Protein AF-A0A656JYV3-F1 (afdb_monomer)

Structure (mmCIF, N/CA/C/O backbone):
data_AF-A0A656JYV3-F1
#
_entry.id   AF-A0A656JYV3-F1
#
loop_
_atom_site.group_PDB
_atom_site.id
_atom_site.type_symbol
_atom_site.label_atom_id
_atom_site.label_alt_id
_atom_site.label_comp_id
_atom_site.label_asym_id
_atom_site.label_entity_id
_atom_site.label_seq_id
_atom_site.pdbx_PDB_ins_code
_atom_site.Cartn_x
_atom_site.Cartn_y
_atom_site.Cartn_z
_atom_site.occupancy
_atom_site.B_iso_or_equiv
_atom_site.auth_seq_id
_atom_site.auth_comp_id
_atom_site.auth_asym_id
_atom_site.auth_atom_id
_atom_site.pdbx_PDB_model_num
ATOM 1 N N . MET A 1 1 ? 27.147 9.659 -41.548 1.00 62.56 1 MET A N 1
ATOM 2 C CA . MET A 1 1 ? 26.151 8.889 -40.753 1.00 62.56 1 MET A CA 1
ATOM 3 C C . MET A 1 1 ? 26.614 8.493 -39.339 1.00 62.56 1 MET A C 1
ATOM 5 O O . MET A 1 1 ? 25.801 8.558 -38.423 1.00 62.56 1 MET A O 1
ATOM 9 N N . GLN A 1 2 ? 27.879 8.112 -39.105 1.00 73.94 2 GLN A N 1
ATOM 10 C CA . GLN A 1 2 ? 28.334 7.600 -37.793 1.00 73.94 2 GLN A CA 1
ATOM 11 C C . GLN A 1 2 ? 28.394 8.667 -36.671 1.00 73.94 2 GLN A C 1
ATOM 13 O O . GLN A 1 2 ? 27.916 8.425 -35.562 1.00 73.94 2 GLN A O 1
ATOM 18 N N . HIS A 1 3 ? 28.866 9.886 -36.960 1.00 77.50 3 HIS A N 1
ATOM 19 C CA . HIS A 1 3 ? 28.981 10.970 -35.965 1.00 77.50 3 HIS A CA 1
ATOM 20 C C . HIS A 1 3 ? 27.639 11.414 -35.355 1.00 77.50 3 HIS A C 1
ATOM 22 O O . HIS A 1 3 ? 27.562 11.712 -34.163 1.00 77.50 3 HIS A O 1
ATOM 28 N N . ALA A 1 4 ? 26.556 11.405 -36.138 1.00 80.75 4 ALA A N 1
ATOM 29 C CA . ALA A 1 4 ? 25.222 11.753 -35.647 1.00 80.75 4 ALA A CA 1
ATOM 30 C C . ALA A 1 4 ? 24.696 10.728 -34.624 1.00 80.75 4 ALA A C 1
ATOM 32 O O . ALA A 1 4 ? 24.062 11.100 -33.636 1.00 80.75 4 ALA A O 1
ATOM 33 N N . ARG A 1 5 ? 25.005 9.438 -34.821 1.00 79.00 5 ARG A N 1
ATOM 34 C CA . ARG A 1 5 ? 24.645 8.364 -33.879 1.00 79.00 5 ARG A CA 1
ATOM 35 C C . ARG A 1 5 ? 25.406 8.509 -32.561 1.00 79.00 5 ARG A C 1
ATOM 37 O O . ARG A 1 5 ? 24.803 8.399 -31.496 1.00 79.00 5 ARG A O 1
ATOM 44 N N . LEU A 1 6 ? 26.700 8.830 -32.630 1.00 86.25 6 LEU A N 1
ATOM 45 C CA . LEU A 1 6 ? 27.533 9.061 -31.446 1.00 86.25 6 LEU A CA 1
ATOM 46 C C . LEU A 1 6 ? 27.030 10.244 -30.606 1.00 86.25 6 LEU A C 1
ATOM 48 O O . LEU A 1 6 ? 26.908 10.101 -29.391 1.00 86.25 6 LEU A O 1
ATOM 52 N N . ARG A 1 7 ? 26.653 11.363 -31.243 1.00 89.06 7 ARG A N 1
ATOM 53 C CA . ARG A 1 7 ? 26.069 12.535 -30.559 1.00 89.06 7 ARG A CA 1
ATOM 54 C C . ARG A 1 7 ? 24.736 12.222 -29.872 1.00 89.06 7 ARG A C 1
ATOM 56 O O . ARG A 1 7 ? 24.511 12.636 -28.739 1.00 89.06 7 ARG A O 1
ATOM 63 N N . LYS A 1 8 ? 23.853 11.457 -30.523 1.00 89.50 8 LYS A N 1
ATOM 64 C CA . LYS A 1 8 ? 22.589 11.018 -29.903 1.00 89.50 8 LYS A CA 1
ATOM 65 C C . LYS A 1 8 ? 22.840 10.108 -28.697 1.00 89.50 8 LYS A C 1
ATOM 67 O O . LYS A 1 8 ? 22.182 10.268 -27.671 1.00 89.50 8 LYS A O 1
ATOM 72 N N . ARG A 1 9 ? 23.818 9.199 -28.796 1.00 89.94 9 ARG A N 1
ATOM 73 C CA . ARG A 1 9 ? 24.212 8.297 -27.703 1.00 89.94 9 ARG A CA 1
ATOM 74 C C . ARG A 1 9 ? 24.767 9.059 -26.501 1.00 89.94 9 ARG A C 1
ATOM 76 O O . ARG A 1 9 ? 24.351 8.789 -25.378 1.00 89.94 9 ARG A O 1
ATOM 83 N N . SER A 1 10 ? 25.681 10.005 -26.721 1.00 91.31 10 SER A N 1
ATOM 84 C CA . SER A 1 10 ? 26.244 10.808 -25.630 1.00 91.31 10 SER A CA 1
ATOM 85 C C . SER A 1 10 ? 25.173 11.665 -24.959 1.00 91.31 10 SER A C 1
ATOM 87 O O . SER A 1 10 ? 25.074 11.668 -23.737 1.00 91.31 10 SER A O 1
ATOM 89 N N . HIS A 1 11 ? 24.300 12.301 -25.739 1.00 93.38 11 HIS A N 1
ATOM 90 C CA . HIS A 1 11 ? 23.195 13.087 -25.196 1.00 93.38 11 HIS A CA 1
ATOM 91 C C . HIS A 1 11 ? 22.212 12.238 -24.369 1.00 93.38 11 HIS A C 1
ATOM 93 O O . HIS A 1 11 ? 21.805 12.642 -23.280 1.00 93.38 11 HIS A O 1
ATOM 99 N N . ALA A 1 12 ? 21.862 11.035 -24.839 1.00 92.62 12 ALA A N 1
ATOM 100 C CA . ALA A 1 12 ? 21.018 10.110 -24.082 1.00 92.62 12 ALA A CA 1
ATOM 101 C C . ALA A 1 12 ? 21.664 9.710 -22.745 1.00 92.62 12 ALA A C 1
ATOM 103 O O . ALA A 1 12 ? 20.993 9.712 -21.710 1.00 92.62 12 ALA A O 1
ATOM 104 N N . ARG A 1 13 ? 22.975 9.438 -22.757 1.00 93.94 13 ARG A N 1
ATOM 105 C CA . ARG A 1 13 ? 23.747 9.108 -21.554 1.00 93.94 13 ARG A CA 1
ATOM 106 C C . ARG A 1 13 ? 23.760 10.262 -20.549 1.00 93.94 13 ARG A C 1
ATOM 108 O O . ARG A 1 13 ? 23.417 10.046 -19.392 1.00 93.94 13 ARG A O 1
ATOM 115 N N . LEU A 1 14 ? 24.035 11.486 -21.000 1.00 94.81 14 LEU A N 1
ATOM 116 C CA . LEU A 1 14 ? 24.050 12.677 -20.142 1.00 94.81 14 LEU A CA 1
ATOM 117 C C . LEU A 1 14 ? 22.686 12.949 -19.493 1.00 94.81 14 LEU A C 1
ATOM 119 O O . LEU A 1 14 ? 22.611 13.264 -18.306 1.00 94.81 14 LEU A O 1
ATOM 123 N N . ARG A 1 15 ? 21.584 12.780 -20.236 1.00 95.75 15 ARG A N 1
ATOM 124 C CA . ARG A 1 15 ? 20.229 12.934 -19.677 1.00 95.75 15 ARG A CA 1
ATOM 125 C C . ARG A 1 15 ? 19.917 11.878 -18.621 1.00 95.75 15 ARG A C 1
ATOM 127 O O . ARG A 1 15 ? 19.306 12.201 -17.603 1.00 95.75 15 ARG A O 1
ATOM 134 N N . PHE A 1 16 ? 20.327 10.632 -18.856 1.00 95.19 16 PHE A N 1
ATOM 135 C CA . PHE A 1 16 ? 20.160 9.546 -17.893 1.00 95.19 16 PHE A CA 1
ATOM 136 C C . PHE A 1 16 ? 20.964 9.802 -16.614 1.00 95.19 16 PHE A C 1
ATOM 138 O O . PHE A 1 16 ? 20.415 9.718 -15.516 1.00 95.19 16 PHE A O 1
ATOM 145 N N . GLU A 1 17 ? 22.232 10.187 -16.752 1.00 95.88 17 GLU A N 1
ATOM 146 C CA . GLU A 1 17 ? 23.109 10.518 -15.626 1.00 95.88 17 GLU A CA 1
ATOM 147 C C . GLU A 1 17 ? 22.570 11.716 -14.830 1.00 95.88 17 GLU A C 1
ATOM 149 O O . GLU A 1 17 ? 22.446 11.627 -13.609 1.00 95.88 17 GLU A O 1
ATOM 154 N N . SER A 1 18 ? 22.135 12.785 -15.507 1.00 93.62 18 SER A N 1
ATOM 155 C CA . SER A 1 18 ? 21.507 13.956 -14.878 1.00 93.62 18 SER A CA 1
ATOM 156 C C . SER A 1 18 ? 20.233 13.592 -14.104 1.00 93.62 18 SER A C 1
ATOM 158 O O . SER A 1 18 ? 20.072 13.979 -12.942 1.00 93.62 18 SER A O 1
ATOM 160 N N . ARG A 1 19 ? 19.343 12.787 -14.704 1.00 94.12 19 ARG A N 1
ATOM 161 C CA . ARG A 1 19 ? 18.125 12.303 -14.037 1.00 94.12 19 ARG A CA 1
ATOM 162 C C . ARG A 1 19 ? 18.462 11.479 -12.795 1.00 94.12 19 ARG A C 1
ATOM 164 O O . ARG A 1 19 ? 17.851 11.690 -11.750 1.00 94.12 19 ARG A O 1
ATOM 171 N N . ASN A 1 20 ? 19.422 10.565 -12.896 1.00 94.19 20 ASN A N 1
ATOM 172 C CA . ASN A 1 20 ? 19.822 9.717 -11.775 1.00 94.19 20 ASN A CA 1
ATOM 173 C C . ASN A 1 20 ? 20.501 10.514 -10.665 1.00 94.19 20 ASN A C 1
ATOM 175 O O . ASN A 1 20 ? 20.252 10.244 -9.494 1.00 94.19 20 ASN A O 1
ATOM 179 N N . ALA A 1 21 ? 21.320 11.508 -11.010 1.00 93.81 21 ALA A N 1
ATOM 180 C CA . ALA A 1 21 ? 21.929 12.403 -10.036 1.00 93.81 21 ALA A CA 1
ATOM 181 C C . ALA A 1 21 ? 20.855 13.170 -9.252 1.00 93.81 21 ALA A C 1
ATOM 183 O O . ALA A 1 21 ? 20.909 13.206 -8.022 1.00 93.81 21 ALA A O 1
ATOM 184 N N . ARG A 1 22 ? 19.835 13.704 -9.941 1.00 94.88 22 ARG A N 1
ATOM 185 C CA . ARG A 1 22 ? 18.685 14.347 -9.288 1.00 94.88 22 ARG A CA 1
ATOM 186 C C . ARG A 1 22 ? 17.945 13.374 -8.368 1.00 94.88 22 ARG A C 1
ATOM 188 O O . ARG A 1 22 ? 17.747 13.677 -7.196 1.00 94.88 22 ARG A O 1
ATOM 195 N N . LEU A 1 23 ? 17.633 12.177 -8.862 1.00 93.56 23 LEU A N 1
ATOM 196 C CA . LEU A 1 23 ? 16.926 11.155 -8.088 1.00 93.56 23 LEU A CA 1
ATOM 197 C C . LEU A 1 23 ? 17.713 10.701 -6.844 1.00 93.56 23 LEU A C 1
ATOM 199 O O . LEU A 1 23 ? 17.123 10.446 -5.797 1.00 93.56 23 LEU A O 1
ATOM 203 N N . ARG A 1 24 ? 19.046 10.592 -6.932 1.00 94.50 24 ARG A N 1
ATOM 204 C CA . ARG A 1 24 ? 19.902 10.252 -5.782 1.00 94.50 24 ARG A CA 1
ATOM 205 C C . ARG A 1 24 ? 19.899 11.359 -4.731 1.00 94.50 24 ARG A C 1
ATOM 207 O O . ARG A 1 24 ? 19.795 11.040 -3.553 1.00 94.50 24 ARG A O 1
ATOM 214 N N . ARG A 1 25 ? 19.952 12.631 -5.141 1.00 95.25 25 ARG A N 1
ATOM 215 C CA . ARG A 1 25 ? 19.860 13.773 -4.213 1.00 95.25 25 ARG A CA 1
ATOM 216 C C . ARG A 1 25 ? 18.520 13.793 -3.484 1.00 95.25 25 ARG A C 1
ATOM 218 O O . ARG A 1 25 ? 18.501 13.893 -2.266 1.00 95.25 25 ARG A O 1
ATOM 225 N N . GLU A 1 26 ? 17.413 13.626 -4.204 1.00 91.38 26 GLU A N 1
ATOM 226 C CA . GLU A 1 26 ? 16.075 13.554 -3.597 1.00 91.38 26 GLU A CA 1
ATOM 227 C C . GLU A 1 26 ? 15.966 12.398 -2.587 1.00 91.38 26 GLU A C 1
ATOM 229 O O . GLU A 1 26 ? 15.435 12.574 -1.490 1.00 91.38 26 GLU A O 1
ATOM 234 N N . GLN A 1 27 ? 16.513 11.223 -2.921 1.00 92.56 27 GLN A N 1
ATOM 235 C CA . GLN A 1 27 ? 16.564 10.089 -1.992 1.00 92.56 27 GLN A CA 1
ATOM 236 C C . GLN A 1 27 ? 17.420 10.386 -0.758 1.00 92.56 27 GLN A C 1
ATOM 238 O O . GLN A 1 27 ? 16.992 10.085 0.354 1.00 92.56 27 GLN A O 1
ATOM 243 N N . GLN A 1 28 ? 18.593 11.000 -0.931 1.00 93.50 28 GLN A N 1
ATOM 244 C CA . GLN A 1 28 ? 19.460 11.400 0.179 1.00 93.50 28 GLN A CA 1
ATOM 245 C C . GLN A 1 28 ? 18.763 12.399 1.106 1.00 93.50 28 GLN A C 1
ATOM 247 O O . GLN A 1 28 ? 18.782 12.199 2.316 1.00 93.50 28 GLN A O 1
ATOM 252 N N . VAL A 1 29 ? 18.086 13.412 0.554 1.00 94.19 29 VAL A N 1
ATOM 253 C CA . VAL A 1 29 ? 17.302 14.382 1.336 1.00 94.19 29 VAL A CA 1
ATOM 254 C C . VAL A 1 29 ? 16.207 13.674 2.131 1.00 94.19 29 VAL A C 1
ATOM 256 O O . VAL A 1 29 ? 16.089 13.894 3.332 1.00 94.19 29 VAL A O 1
ATOM 259 N N . ARG A 1 30 ? 15.458 12.758 1.506 1.00 91.25 30 ARG A N 1
ATOM 260 C CA . ARG A 1 30 ? 14.403 11.993 2.190 1.00 91.25 30 ARG A CA 1
ATOM 261 C C . ARG A 1 30 ? 14.953 11.112 3.317 1.00 91.25 30 ARG A C 1
ATOM 263 O O . ARG A 1 30 ? 14.310 10.985 4.357 1.00 91.25 30 ARG A O 1
ATOM 270 N N . LEU A 1 31 ? 16.109 10.476 3.118 1.00 93.38 31 LEU A N 1
ATOM 271 C CA . LEU A 1 31 ? 16.756 9.674 4.161 1.00 93.38 31 LEU A CA 1
ATOM 272 C C . LEU A 1 31 ? 17.264 10.556 5.304 1.00 93.38 31 LEU A C 1
ATOM 274 O O . LEU A 1 31 ? 16.993 10.248 6.461 1.00 93.38 31 LEU A O 1
ATOM 278 N N . ALA A 1 32 ? 17.924 11.671 4.989 1.00 92.62 32 ALA A N 1
ATOM 279 C CA . ALA A 1 32 ? 18.392 12.632 5.982 1.00 92.62 32 ALA A CA 1
ATOM 280 C C . ALA A 1 32 ? 17.228 13.207 6.801 1.00 92.62 32 ALA A C 1
ATOM 282 O O . ALA A 1 32 ? 17.311 13.286 8.022 1.00 92.62 32 ALA A O 1
ATOM 283 N N . GLU A 1 33 ? 16.108 13.528 6.153 1.00 93.44 33 GLU A N 1
ATOM 284 C CA . GLU A 1 33 ? 14.902 14.002 6.825 1.00 93.44 33 GLU A CA 1
ATOM 285 C C . GLU A 1 33 ? 14.322 12.946 7.776 1.00 93.44 33 GLU A C 1
ATOM 287 O O . GLU A 1 33 ? 13.951 13.272 8.902 1.00 93.44 33 GLU A O 1
ATOM 292 N N . ARG A 1 34 ? 14.274 11.672 7.363 1.00 90.69 34 ARG A N 1
ATOM 293 C CA . ARG A 1 34 ? 13.839 10.577 8.248 1.00 90.69 34 ARG A CA 1
ATOM 294 C C . ARG A 1 34 ? 14.748 10.439 9.463 1.00 90.69 34 ARG A C 1
ATOM 296 O O . ARG A 1 34 ? 14.234 10.317 10.570 1.00 90.69 34 ARG A O 1
ATOM 303 N N . LEU A 1 35 ? 16.065 10.487 9.264 1.00 92.88 35 LEU A N 1
ATOM 304 C CA . LEU A 1 35 ? 17.036 10.422 10.357 1.00 92.88 35 LEU A CA 1
ATOM 305 C C . LEU A 1 35 ? 16.893 11.622 11.301 1.00 92.88 35 LEU A C 1
ATOM 307 O O . LEU A 1 35 ? 16.843 11.433 12.510 1.00 92.88 35 LEU A O 1
ATOM 311 N N . ALA A 1 36 ? 16.729 12.837 10.773 1.00 90.50 36 ALA A N 1
ATOM 312 C CA . ALA A 1 36 ? 16.520 14.035 11.584 1.00 90.50 36 ALA A CA 1
ATOM 313 C C . ALA A 1 36 ? 15.204 13.981 12.378 1.00 90.50 36 ALA A C 1
ATOM 315 O O . ALA A 1 36 ? 15.164 14.386 13.538 1.00 90.50 36 ALA A O 1
ATOM 316 N N . ARG A 1 37 ? 14.121 13.460 11.784 1.00 88.75 37 ARG A N 1
ATOM 317 C CA . ARG A 1 37 ? 12.853 13.236 12.498 1.00 88.75 37 ARG A CA 1
ATOM 318 C C . ARG A 1 37 ? 13.003 12.184 13.599 1.00 88.75 37 ARG A C 1
ATOM 320 O O . ARG A 1 37 ? 12.467 12.399 14.679 1.00 88.75 37 ARG A O 1
ATOM 327 N N . ALA A 1 38 ? 13.732 11.095 13.344 1.00 85.06 38 ALA A N 1
ATOM 328 C CA . ALA A 1 38 ? 14.015 10.071 14.350 1.00 85.06 38 ALA A CA 1
ATOM 329 C C . ALA A 1 38 ? 14.834 10.643 15.518 1.00 85.06 38 ALA A C 1
ATOM 331 O O . ALA A 1 38 ? 14.409 10.519 16.659 1.00 85.06 38 ALA A O 1
ATOM 332 N N . GLN A 1 39 ? 15.915 11.377 15.235 1.00 85.81 39 GLN A N 1
ATOM 333 C CA . GLN A 1 39 ? 16.738 12.032 16.262 1.00 85.81 39 GLN A CA 1
ATOM 334 C C . GLN A 1 39 ? 15.949 13.073 17.068 1.00 85.81 39 GLN A C 1
ATOM 336 O O . GLN A 1 39 ? 16.073 13.142 18.286 1.00 85.81 39 GLN A O 1
ATOM 341 N N . ARG A 1 40 ? 15.089 13.872 16.417 1.00 82.56 40 ARG A N 1
ATOM 342 C CA . ARG A 1 40 ? 14.194 14.797 17.135 1.00 82.56 40 ARG A CA 1
ATOM 343 C C . ARG A 1 40 ? 13.217 14.044 18.034 1.00 82.56 40 ARG A C 1
ATOM 345 O O . ARG A 1 40 ? 13.022 14.453 19.173 1.00 82.56 40 ARG A O 1
ATOM 352 N N . ALA A 1 41 ? 12.631 12.952 17.549 1.00 76.38 41 ALA A N 1
ATOM 353 C CA . ALA A 1 41 ? 11.746 12.117 18.354 1.00 76.38 41 ALA A CA 1
ATOM 354 C C . ALA A 1 41 ? 12.480 11.495 19.557 1.00 76.38 41 ALA A C 1
ATOM 356 O O . ALA A 1 41 ? 11.919 11.477 20.649 1.00 76.38 41 ALA A O 1
ATOM 357 N N . GLU A 1 42 ? 13.730 11.055 19.384 1.00 75.50 42 GLU A N 1
ATOM 358 C CA . GLU A 1 42 ? 14.600 10.589 20.474 1.00 75.50 42 GLU A CA 1
ATOM 359 C C . GLU A 1 42 ? 14.876 11.706 21.489 1.00 75.50 42 GLU A C 1
ATOM 361 O O . GLU A 1 42 ? 14.594 11.522 22.667 1.00 75.50 42 GLU A O 1
ATOM 366 N N . SER A 1 43 ? 15.278 12.904 21.047 1.00 75.06 43 SER A N 1
ATOM 367 C CA . SER A 1 43 ? 15.524 14.032 21.963 1.00 75.06 43 SER A CA 1
ATOM 368 C C . SER A 1 43 ? 14.283 14.455 22.760 1.00 75.06 43 SER A C 1
ATOM 370 O O . SER A 1 43 ? 14.385 14.805 23.931 1.00 75.06 43 SER A O 1
ATOM 372 N N . ILE A 1 44 ? 13.090 14.391 22.154 1.00 72.69 44 ILE A N 1
ATOM 373 C CA . ILE A 1 44 ? 11.82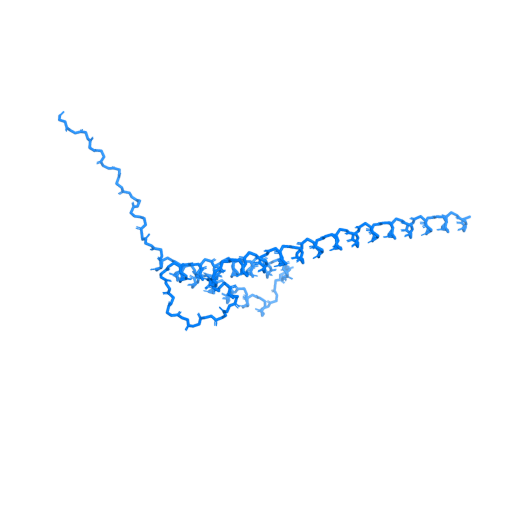4 14.681 22.844 1.00 72.69 44 ILE A CA 1
ATOM 374 C C . ILE A 1 44 ? 11.511 13.571 23.859 1.00 72.69 44 ILE A C 1
ATOM 376 O O . ILE A 1 44 ? 11.011 13.857 24.947 1.00 72.69 44 ILE A O 1
ATOM 380 N N . ARG A 1 45 ? 11.828 12.313 23.527 1.00 66.94 45 ARG A N 1
ATOM 381 C CA . ARG A 1 45 ? 11.663 11.158 24.419 1.00 66.94 45 ARG A CA 1
ATOM 382 C C . ARG A 1 45 ? 12.624 11.177 25.610 1.00 66.94 45 A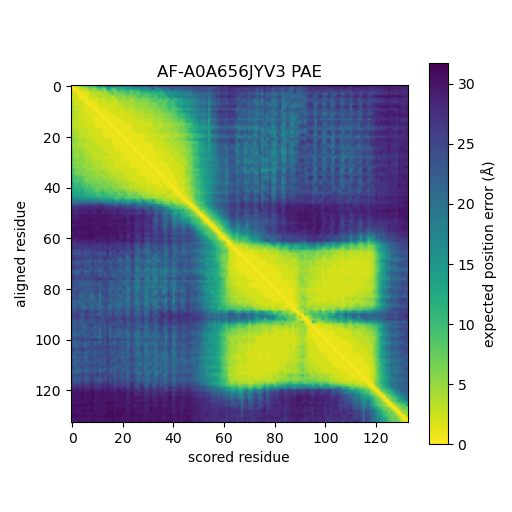RG A C 1
ATOM 384 O O . ARG A 1 45 ? 12.255 10.653 26.653 1.00 66.94 45 ARG A O 1
ATOM 391 N N . ASP A 1 46 ? 13.814 11.755 25.481 1.00 61.28 46 ASP A N 1
ATOM 392 C CA . ASP A 1 46 ? 14.746 11.893 26.611 1.00 61.28 46 ASP A CA 1
ATOM 393 C C . ASP A 1 46 ? 14.335 13.016 27.580 1.00 61.28 46 ASP A C 1
ATOM 395 O O . ASP A 1 46 ? 14.621 12.939 28.773 1.00 61.28 46 ASP A O 1
ATOM 399 N N . VAL A 1 47 ? 13.621 14.042 27.098 1.00 66.81 47 VAL A N 1
ATOM 400 C CA . VAL A 1 47 ? 13.154 15.178 27.920 1.00 66.81 47 VAL A CA 1
ATOM 401 C C . VAL A 1 47 ? 11.801 14.907 28.603 1.00 66.81 47 VAL A C 1
ATOM 403 O O . VAL A 1 47 ? 11.517 15.488 29.649 1.00 66.81 47 VAL A O 1
ATOM 406 N N . ALA A 1 48 ? 10.968 14.009 28.067 1.00 51.06 48 ALA A N 1
ATOM 407 C CA . ALA A 1 48 ? 9.694 13.602 28.669 1.00 51.06 48 ALA A CA 1
ATOM 408 C C . ALA A 1 48 ? 9.746 12.126 29.111 1.00 51.06 48 ALA A C 1
ATOM 410 O O . ALA A 1 48 ? 10.078 11.279 28.283 1.00 51.06 48 ALA A O 1
ATOM 411 N N . PRO A 1 49 ? 9.383 11.753 30.358 1.00 48.16 49 PRO A N 1
ATOM 412 C CA . PRO A 1 49 ? 9.447 10.360 30.785 1.00 48.16 49 PRO A CA 1
ATOM 413 C C . PRO A 1 49 ? 8.526 9.484 29.919 1.00 48.16 49 PRO A C 1
ATOM 415 O O . PRO A 1 49 ? 7.302 9.587 29.937 1.00 48.16 49 PRO A O 1
ATOM 418 N N . GLN A 1 50 ? 9.185 8.655 29.113 1.00 51.66 50 GLN A N 1
ATOM 419 C CA . GLN A 1 50 ? 8.752 7.451 28.406 1.00 51.66 50 GLN A CA 1
ATOM 420 C C . GLN A 1 50 ? 7.248 7.112 28.438 1.00 51.66 50 GLN A C 1
ATOM 422 O O . GLN A 1 50 ? 6.804 6.236 29.174 1.00 51.66 50 GLN A O 1
ATOM 427 N N . SER A 1 51 ? 6.491 7.657 27.487 1.00 46.38 51 SER A N 1
ATOM 428 C CA . SER A 1 51 ? 5.366 6.921 26.894 1.00 46.38 51 SER A CA 1
ATOM 429 C C . SER A 1 51 ? 5.875 6.247 25.622 1.00 46.38 51 SER A C 1
ATOM 431 O O . SER A 1 51 ? 5.976 6.850 24.556 1.00 46.38 51 SER A O 1
ATOM 433 N N . ALA A 1 52 ? 6.331 5.005 25.777 1.00 45.56 52 ALA A N 1
ATOM 434 C CA . ALA A 1 52 ? 6.964 4.217 24.731 1.00 45.56 52 ALA A CA 1
ATOM 435 C C . ALA A 1 52 ? 5.992 3.923 23.574 1.00 45.56 52 ALA A C 1
ATOM 437 O O . ALA A 1 52 ? 5.153 3.031 23.669 1.00 45.56 52 ALA A O 1
ATOM 438 N N . VAL A 1 53 ? 6.154 4.620 22.450 1.00 50.50 53 VAL A N 1
ATOM 439 C CA . VAL A 1 53 ? 5.622 4.177 21.156 1.00 50.50 53 VAL A CA 1
ATOM 440 C C . VAL A 1 53 ? 6.718 3.370 20.471 1.00 50.50 53 VAL A C 1
ATOM 442 O O . VAL A 1 53 ? 7.514 3.879 19.687 1.00 50.50 53 VAL A O 1
ATOM 445 N N . THR A 1 54 ? 6.805 2.094 20.827 1.00 37.75 54 THR A N 1
ATOM 446 C CA . THR A 1 54 ? 7.481 1.096 20.000 1.00 37.75 54 THR A CA 1
ATOM 447 C C . THR A 1 54 ? 6.497 0.632 18.923 1.00 37.75 54 THR A C 1
ATOM 449 O O . THR A 1 54 ? 5.309 0.483 19.216 1.00 37.75 54 THR A O 1
ATOM 452 N N . PRO A 1 55 ? 6.936 0.331 17.686 1.00 44.03 55 PRO A N 1
ATOM 453 C CA . PRO A 1 55 ? 6.142 -0.472 16.765 1.00 44.03 55 PRO A CA 1
ATOM 454 C C . PRO A 1 55 ? 6.239 -1.927 17.242 1.00 44.03 55 PRO A C 1
ATOM 456 O O . PRO A 1 55 ? 6.810 -2.794 16.585 1.00 44.03 55 PRO A O 1
ATOM 459 N N . ALA A 1 56 ? 5.782 -2.173 18.465 1.00 39.59 56 ALA A N 1
ATOM 460 C CA . ALA A 1 56 ? 5.734 -3.494 19.033 1.00 39.59 56 ALA A CA 1
ATOM 461 C C . ALA A 1 56 ? 4.480 -4.163 18.484 1.00 39.59 56 ALA A C 1
ATOM 463 O O . ALA A 1 56 ? 3.360 -3.668 18.601 1.00 39.59 56 ALA A O 1
ATOM 464 N N . ARG A 1 57 ? 4.714 -5.309 17.860 1.00 49.62 57 ARG A N 1
ATOM 465 C CA . ARG A 1 57 ? 3.747 -6.377 17.666 1.00 49.62 57 ARG A CA 1
ATOM 466 C C . ARG A 1 57 ? 3.211 -6.724 19.061 1.00 49.62 57 ARG A C 1
ATOM 468 O O . ARG A 1 57 ? 3.825 -7.499 19.782 1.00 49.62 57 ARG A O 1
ATOM 475 N N . THR A 1 58 ? 2.173 -6.026 19.506 1.00 38.31 58 THR A N 1
ATOM 476 C CA . THR A 1 58 ? 1.604 -6.201 20.838 1.00 38.31 58 THR A CA 1
ATOM 477 C C . THR A 1 58 ? 0.322 -7.005 20.724 1.00 38.31 58 THR A C 1
ATOM 479 O O . THR A 1 58 ? -0.744 -6.495 20.372 1.00 38.31 58 THR A O 1
ATOM 482 N N . ASP A 1 59 ? 0.441 -8.273 21.103 1.00 48.84 59 ASP A N 1
ATOM 483 C CA . ASP A 1 59 ? -0.603 -9.026 21.798 1.00 48.84 59 ASP A CA 1
ATOM 484 C C . ASP A 1 59 ? -0.810 -8.413 23.200 1.00 48.84 59 ASP A C 1
ATOM 486 O O . ASP A 1 59 ? -0.583 -9.036 24.232 1.00 48.84 59 ASP A O 1
ATOM 490 N N . LYS A 1 60 ? -1.167 -7.125 23.251 1.00 51.56 60 LYS A N 1
ATOM 491 C CA . LYS A 1 60 ? -1.858 -6.534 24.405 1.00 51.56 60 LYS A CA 1
ATOM 492 C C . LYS A 1 60 ? -3.350 -6.603 24.092 1.00 51.56 60 LYS A C 1
ATOM 494 O O . LYS A 1 6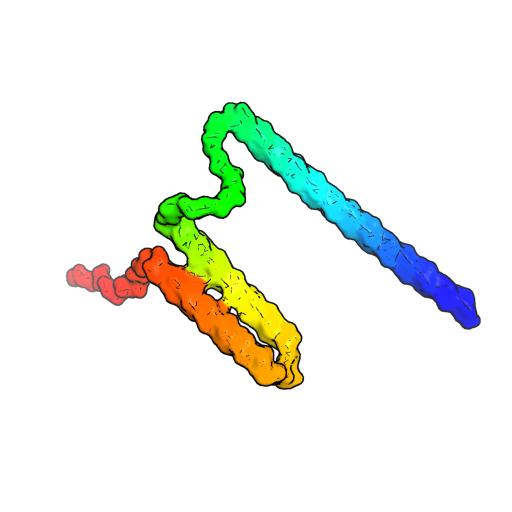0 ? -3.684 -6.460 22.910 1.00 51.56 60 LYS A O 1
ATOM 499 N N . PRO A 1 61 ? -4.233 -6.821 25.090 1.00 46.66 61 PRO A N 1
ATOM 500 C CA . PRO A 1 61 ? -5.671 -6.843 24.853 1.00 46.66 61 PRO A CA 1
ATOM 501 C C . PRO A 1 61 ? -6.021 -5.563 24.105 1.00 46.66 61 PRO A C 1
ATOM 503 O O . PRO A 1 61 ? -5.738 -4.462 24.583 1.00 46.66 61 PRO A O 1
ATOM 506 N N . ALA A 1 62 ? -6.477 -5.737 22.865 1.00 56.47 62 ALA A N 1
ATOM 507 C CA . ALA A 1 62 ? -6.711 -4.630 21.966 1.00 56.47 62 ALA A CA 1
ATOM 508 C C . ALA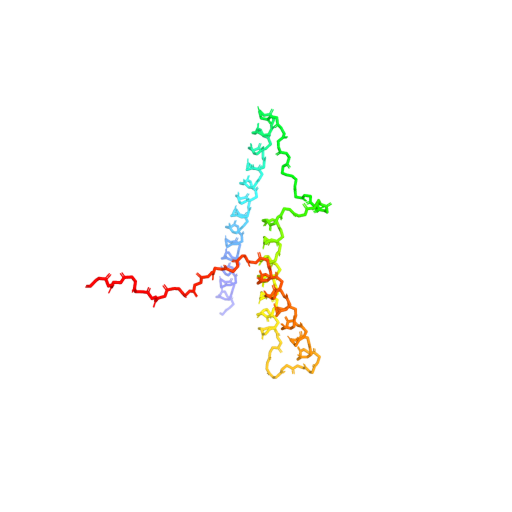 A 1 62 ? -7.713 -3.710 22.652 1.00 56.47 62 ALA A C 1
ATOM 510 O O . ALA A 1 62 ? -8.813 -4.139 23.002 1.00 56.47 62 ALA A O 1
ATOM 511 N N . THR A 1 63 ? -7.330 -2.450 22.854 1.00 67.88 63 THR A N 1
ATOM 512 C CA . THR A 1 63 ? -8.348 -1.436 23.098 1.00 67.88 63 THR A CA 1
ATOM 513 C C . THR A 1 63 ? -9.339 -1.509 21.926 1.00 67.88 63 THR A C 1
ATOM 515 O O . THR A 1 63 ? -8.927 -1.841 20.805 1.00 67.88 63 THR A O 1
ATOM 518 N N . PRO A 1 64 ? -10.640 -1.262 22.143 1.00 71.44 64 PRO A N 1
ATOM 519 C CA . PRO A 1 64 ? -11.633 -1.331 21.066 1.00 71.44 64 PRO A CA 1
ATOM 520 C C . PRO A 1 64 ? -11.223 -0.471 19.854 1.00 71.44 64 PRO A C 1
ATOM 522 O O . PRO A 1 64 ? -11.386 -0.886 18.706 1.00 71.44 64 PRO A O 1
ATOM 525 N N . ASP A 1 65 ? -10.549 0.656 20.101 1.00 76.69 65 ASP A N 1
ATOM 526 C CA . ASP A 1 65 ? -9.967 1.514 19.065 1.00 76.69 65 ASP A CA 1
ATOM 527 C C . ASP A 1 65 ? -8.826 0.859 18.275 1.00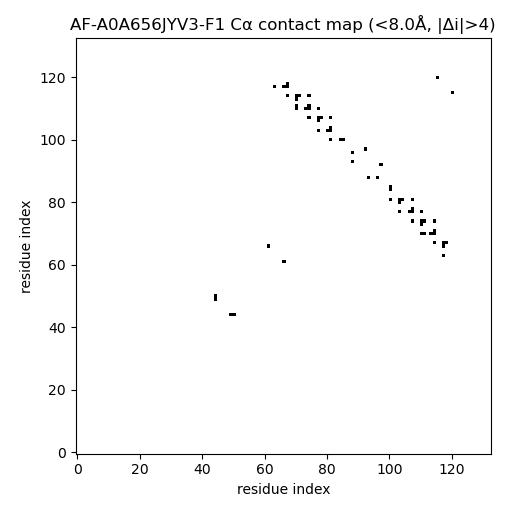 76.69 65 ASP A C 1
ATOM 529 O O . ASP A 1 65 ? -8.691 1.078 17.069 1.00 76.69 65 ASP A O 1
ATOM 533 N N . ASP A 1 66 ? -7.982 0.052 18.916 1.00 82.19 66 ASP A N 1
ATOM 534 C CA . ASP A 1 66 ? -6.905 -0.660 18.226 1.00 82.19 66 ASP A CA 1
ATOM 535 C C . ASP A 1 66 ? -7.431 -1.844 17.411 1.00 82.19 66 ASP A C 1
ATOM 537 O O . ASP A 1 66 ? -6.899 -2.118 16.331 1.00 82.19 66 ASP A O 1
ATOM 541 N N . ALA A 1 67 ? -8.498 -2.506 17.868 1.00 83.31 67 ALA A N 1
ATOM 542 C CA . ALA A 1 67 ? -9.205 -3.511 17.073 1.00 83.31 67 ALA A CA 1
ATOM 543 C C . ALA A 1 67 ? -9.807 -2.879 15.805 1.00 83.31 67 ALA A C 1
ATOM 545 O O . ALA A 1 67 ? -9.580 -3.378 14.700 1.00 83.31 67 ALA A O 1
ATOM 546 N N . LEU A 1 68 ? -10.459 -1.719 15.942 1.00 86.81 68 LEU A N 1
ATOM 547 C CA . LEU A 1 68 ? -10.977 -0.930 14.820 1.00 86.81 68 LEU A CA 1
ATOM 548 C C . LEU A 1 68 ? -9.881 -0.520 13.828 1.00 86.81 68 LEU A C 1
ATOM 550 O O . LEU A 1 68 ? -10.040 -0.679 12.615 1.00 86.81 68 LEU A O 1
ATOM 554 N N . LYS A 1 69 ? -8.741 -0.014 14.315 1.00 88.38 69 LYS A N 1
ATOM 555 C CA . LYS A 1 69 ? -7.603 0.344 13.447 1.00 88.38 69 LYS A CA 1
ATOM 556 C C . LYS A 1 69 ? -7.067 -0.873 12.698 1.00 88.38 69 LYS A C 1
ATOM 558 O O . LYS A 1 69 ? -6.844 -0.780 11.492 1.00 88.38 69 LYS A O 1
ATOM 563 N N . LYS A 1 70 ? -6.881 -2.006 13.383 1.00 87.62 70 LYS A N 1
ATOM 564 C CA . LYS A 1 70 ? -6.421 -3.258 12.761 1.00 87.62 70 LYS A CA 1
ATOM 565 C C . LYS A 1 70 ? -7.391 -3.726 11.672 1.00 87.62 70 LYS A C 1
ATOM 567 O O . LYS A 1 70 ? -6.932 -4.045 10.578 1.00 87.62 70 LYS A O 1
ATOM 572 N N . ALA A 1 71 ? -8.700 -3.679 11.921 1.00 88.25 71 ALA A N 1
ATOM 573 C CA . ALA A 1 71 ? -9.717 -4.044 10.932 1.00 88.25 71 ALA A CA 1
ATOM 574 C C . ALA A 1 71 ? -9.708 -3.114 9.705 1.00 88.25 71 ALA A C 1
ATOM 576 O O . ALA A 1 71 ? -9.691 -3.587 8.569 1.00 88.25 71 ALA A O 1
ATOM 577 N N . ARG A 1 72 ? -9.598 -1.791 9.903 1.00 88.88 72 ARG A N 1
ATOM 578 C CA . ARG A 1 72 ? -9.471 -0.823 8.792 1.00 88.88 72 ARG A CA 1
ATOM 579 C C . ARG A 1 72 ? -8.214 -1.058 7.956 1.00 88.88 72 ARG A C 1
ATOM 581 O O . ARG A 1 72 ? -8.262 -0.961 6.730 1.00 88.88 72 ARG A O 1
ATOM 588 N N . ILE A 1 73 ? -7.090 -1.359 8.609 1.00 91.12 73 ILE A N 1
ATOM 589 C CA . ILE A 1 73 ? -5.834 -1.682 7.920 1.00 91.12 73 ILE A CA 1
ATOM 590 C C . ILE A 1 73 ? -5.997 -2.970 7.110 1.00 91.12 73 ILE A C 1
ATOM 592 O O . ILE A 1 73 ? -5.632 -2.982 5.935 1.00 91.12 73 ILE A O 1
ATOM 596 N N . ALA A 1 74 ? -6.574 -4.021 7.699 1.00 90.25 74 ALA A N 1
ATOM 597 C CA . ALA A 1 74 ? -6.811 -5.291 7.017 1.00 90.25 74 ALA A CA 1
ATOM 598 C C . ALA A 1 74 ? -7.671 -5.106 5.756 1.00 90.25 74 ALA A C 1
ATOM 600 O O . ALA A 1 74 ? -7.282 -5.574 4.686 1.00 90.25 74 ALA A O 1
ATOM 601 N N . LEU A 1 75 ? -8.757 -4.330 5.849 1.00 91.81 75 LEU A N 1
ATOM 602 C CA . LEU A 1 75 ? -9.620 -3.992 4.715 1.00 91.81 75 LEU A CA 1
ATOM 603 C C . LEU A 1 75 ? -8.875 -3.228 3.605 1.00 91.81 75 LEU A C 1
ATOM 605 O O . LEU A 1 75 ? -8.999 -3.528 2.416 1.00 91.81 75 LEU A O 1
ATOM 609 N N . ALA A 1 76 ? -8.070 -2.229 3.975 1.00 92.94 76 ALA A N 1
ATOM 610 C CA . ALA A 1 76 ? -7.289 -1.467 3.003 1.00 92.94 76 ALA A CA 1
ATOM 611 C C . ALA A 1 76 ? -6.238 -2.343 2.298 1.00 92.94 76 ALA A C 1
ATOM 613 O O . ALA A 1 76 ? -6.006 -2.191 1.093 1.00 92.94 76 ALA A O 1
ATOM 614 N N . MET A 1 77 ? -5.611 -3.267 3.033 1.00 93.31 77 MET A N 1
ATOM 615 C CA . MET A 1 77 ? -4.630 -4.201 2.482 1.00 93.31 77 MET A CA 1
ATOM 616 C C . MET A 1 77 ? -5.274 -5.210 1.528 1.00 93.31 77 MET A C 1
ATOM 618 O O . MET A 1 77 ? -4.777 -5.349 0.407 1.00 93.31 77 MET A O 1
ATOM 622 N N . SER A 1 78 ? -6.386 -5.847 1.913 1.00 91.12 78 SER A N 1
ATOM 623 C CA . SER A 1 78 ? -7.097 -6.810 1.058 1.00 91.12 7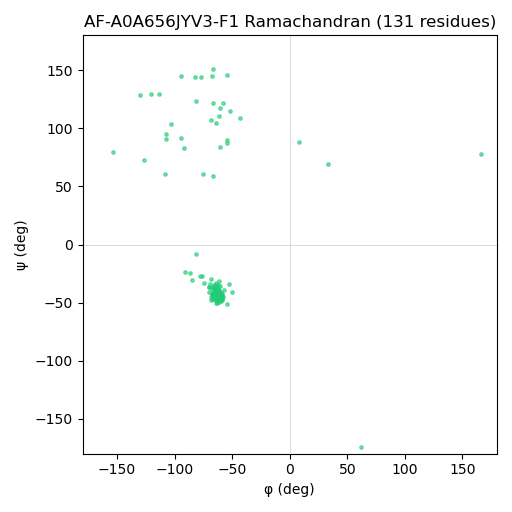8 SER A CA 1
ATOM 624 C C . SER A 1 78 ? -7.608 -6.145 -0.225 1.00 91.12 78 SER A C 1
ATOM 626 O O . SER A 1 78 ? -7.360 -6.646 -1.325 1.00 91.12 78 SER A O 1
ATOM 628 N N . ARG A 1 79 ? -8.170 -4.930 -0.129 1.00 93.38 79 ARG A N 1
ATOM 629 C CA . ARG A 1 79 ? -8.571 -4.130 -1.300 1.00 93.38 79 ARG A CA 1
ATOM 630 C C . ARG A 1 79 ? -7.398 -3.836 -2.233 1.00 93.38 79 ARG A C 1
ATOM 632 O O . ARG A 1 79 ? -7.532 -3.915 -3.459 1.00 93.38 79 ARG A O 1
ATOM 639 N N . ALA A 1 80 ? -6.247 -3.452 -1.684 1.00 94.94 80 ALA A N 1
ATOM 640 C CA . ALA A 1 80 ? -5.058 -3.175 -2.484 1.00 94.94 80 ALA A CA 1
ATOM 641 C C . ALA A 1 80 ? -4.528 -4.445 -3.164 1.00 94.94 80 ALA A C 1
ATOM 643 O O . ALA A 1 80 ? -4.082 -4.379 -4.311 1.00 94.94 80 ALA A O 1
ATOM 644 N N . GLN A 1 81 ? -4.583 -5.587 -2.479 1.00 94.31 81 GLN A N 1
ATOM 645 C CA . GLN A 1 81 ? -4.156 -6.877 -3.009 1.00 94.31 81 GLN A CA 1
ATOM 646 C C . GLN A 1 81 ? -5.055 -7.335 -4.159 1.00 94.31 81 GLN A C 1
ATOM 648 O O . GLN A 1 81 ? -4.532 -7.626 -5.235 1.00 94.31 81 GLN A O 1
ATOM 653 N N . LEU A 1 82 ? -6.379 -7.261 -3.991 1.00 91.75 82 LEU A N 1
ATOM 654 C CA . LEU A 1 82 ? -7.357 -7.543 -5.046 1.00 91.75 82 LEU A CA 1
ATOM 655 C C . LEU A 1 82 ? -7.085 -6.691 -6.299 1.00 91.75 82 LEU A C 1
ATOM 657 O O . LEU A 1 82 ? -6.918 -7.217 -7.397 1.00 91.75 82 LEU A O 1
ATOM 661 N N . ASN A 1 83 ? -6.942 -5.371 -6.136 1.00 92.06 83 ASN A N 1
ATOM 662 C CA . ASN A 1 83 ? -6.690 -4.454 -7.254 1.00 92.06 8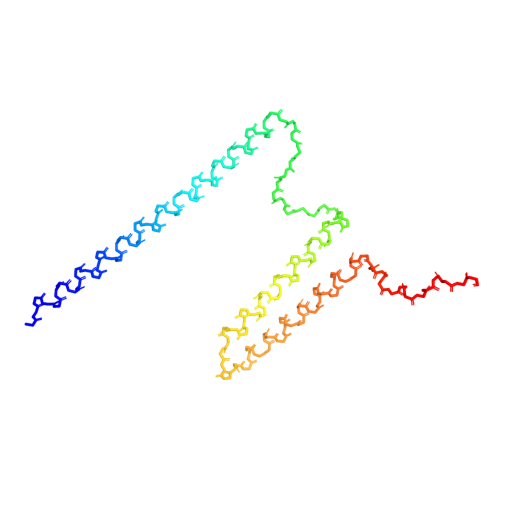3 ASN A CA 1
ATOM 663 C C . ASN A 1 83 ? -5.349 -4.700 -7.958 1.00 92.06 83 ASN A C 1
ATOM 665 O O . ASN A 1 83 ? -5.241 -4.507 -9.171 1.00 92.06 83 ASN A O 1
ATOM 669 N N . LYS A 1 84 ? -4.309 -5.091 -7.214 1.00 93.12 84 LYS A N 1
ATOM 670 C CA . LYS A 1 84 ? -3.011 -5.456 -7.799 1.00 93.12 84 LYS A CA 1
ATOM 671 C C . LYS A 1 84 ? -3.130 -6.732 -8.622 1.00 93.12 84 LYS A C 1
ATOM 673 O O . LYS A 1 84 ? -2.662 -6.744 -9.755 1.00 93.12 84 LYS A O 1
ATOM 678 N N . SER A 1 85 ? -3.778 -7.757 -8.079 1.00 89.62 85 SER A N 1
ATOM 679 C CA . SER A 1 85 ? -4.004 -9.032 -8.758 1.00 89.62 85 SER A CA 1
ATOM 680 C C . SER A 1 85 ? -4.831 -8.866 -10.032 1.00 89.62 85 SER A C 1
ATOM 682 O O . SER A 1 85 ? -4.410 -9.333 -11.086 1.00 89.62 85 SER A O 1
ATOM 684 N N . LEU A 1 86 ? -5.920 -8.090 -9.983 1.00 89.44 86 LEU A N 1
ATOM 685 C CA . LEU A 1 86 ? -6.735 -7.776 -11.163 1.00 89.44 86 LEU A CA 1
ATOM 686 C C . LEU A 1 86 ? -5.922 -7.119 -12.287 1.00 89.44 86 LEU A C 1
ATOM 688 O O . LEU A 1 86 ? -6.109 -7.436 -13.456 1.00 89.44 86 LEU A O 1
ATOM 692 N N . LYS A 1 87 ? -4.987 -6.225 -11.945 1.00 89.25 87 LYS A N 1
ATOM 693 C CA . LYS A 1 87 ? -4.109 -5.574 -12.932 1.00 89.25 87 LYS A CA 1
ATOM 694 C C . LYS A 1 87 ? -2.969 -6.475 -13.413 1.00 89.25 87 LYS A C 1
ATOM 696 O O . LYS A 1 87 ? -2.465 -6.262 -14.510 1.00 89.25 87 LYS A O 1
ATOM 701 N N . ALA A 1 88 ? -2.532 -7.429 -12.593 1.00 87.12 88 ALA A N 1
ATOM 702 C CA . ALA A 1 88 ? -1.380 -8.280 -12.876 1.00 87.12 88 ALA A CA 1
ATOM 703 C C . ALA A 1 88 ? -1.722 -9.506 -13.736 1.00 87.12 88 ALA A C 1
ATOM 705 O O . ALA A 1 88 ? -0.862 -9.969 -14.480 1.00 87.12 88 ALA A O 1
ATOM 706 N N . PHE A 1 89 ? -2.945 -10.035 -13.639 1.00 83.94 89 PHE A N 1
ATOM 707 C CA . PHE A 1 89 ? -3.310 -11.321 -14.248 1.00 83.94 89 PHE A CA 1
ATOM 708 C C . PHE A 1 89 ? -3.648 -11.268 -15.747 1.00 83.94 89 PHE A C 1
ATOM 710 O O . PHE A 1 89 ? -3.727 -12.312 -16.385 1.00 83.94 89 PHE A O 1
ATOM 717 N N . GLY A 1 90 ? -3.751 -10.080 -16.352 1.00 75.38 90 GLY A N 1
ATOM 718 C CA . GLY A 1 90 ? -4.041 -9.950 -17.787 1.00 75.38 90 GLY A CA 1
ATOM 719 C C . GLY A 1 90 ? -5.402 -10.545 -18.189 1.00 75.38 90 GLY A C 1
ATOM 720 O O . GLY A 1 90 ? -6.199 -10.951 -17.343 1.00 75.38 90 GLY A O 1
ATOM 721 N N . HIS A 1 91 ? -5.703 -10.572 -19.492 1.00 76.50 91 HIS A N 1
ATOM 722 C CA . HIS A 1 91 ? -6.956 -11.128 -20.017 1.00 76.50 91 HIS A CA 1
ATOM 723 C C . HIS A 1 91 ? -6.691 -12.115 -21.167 1.00 76.50 91 HIS A C 1
ATOM 725 O O . HIS A 1 91 ? -6.021 -11.722 -22.124 1.00 76.50 91 HIS A O 1
ATOM 731 N N . PRO A 1 92 ? -7.248 -13.344 -21.138 1.00 71.12 92 PRO A N 1
ATOM 732 C CA . PRO A 1 92 ? -7.977 -13.975 -20.032 1.00 71.12 92 PRO A CA 1
ATOM 733 C C . PRO A 1 92 ? -7.031 -14.503 -18.927 1.00 71.12 92 PRO A C 1
ATOM 735 O O . PRO A 1 92 ? -5.948 -14.997 -19.245 1.00 71.12 92 PRO A O 1
ATOM 738 N N . PRO A 1 93 ? -7.422 -14.419 -17.640 1.00 74.44 93 PRO A N 1
ATOM 739 C CA . PRO A 1 93 ? -6.634 -14.966 -16.538 1.00 74.44 93 PRO A CA 1
ATOM 740 C C . PRO A 1 93 ? -6.591 -16.499 -16.594 1.00 74.44 93 PRO A C 1
ATOM 742 O O . PRO A 1 93 ? -7.567 -17.156 -16.961 1.00 74.44 93 PRO A O 1
ATOM 745 N N . VAL A 1 94 ? -5.457 -17.077 -16.196 1.00 83.75 94 VAL A N 1
ATOM 746 C CA . VAL A 1 94 ? -5.280 -18.537 -16.083 1.00 83.75 94 VAL A CA 1
ATOM 747 C C . VAL A 1 94 ? -6.178 -19.081 -14.958 1.00 83.75 94 VAL A C 1
ATOM 749 O O . VAL A 1 94 ? -6.444 -18.369 -13.993 1.00 83.75 94 VAL A O 1
ATOM 752 N N . ALA A 1 95 ? -6.633 -20.338 -15.040 1.00 82.62 95 ALA A N 1
ATOM 753 C CA . ALA A 1 95 ? -7.555 -20.938 -14.062 1.00 82.62 95 ALA A CA 1
ATOM 754 C C . ALA A 1 95 ? -7.102 -20.767 -12.594 1.00 82.62 95 ALA A C 1
ATOM 756 O O . ALA A 1 95 ? -7.899 -20.404 -11.732 1.00 82.62 95 ALA A O 1
ATOM 757 N N . GLU A 1 96 ? -5.806 -20.929 -12.319 1.00 83.31 96 GLU A N 1
ATOM 758 C CA . GLU A 1 96 ? -5.227 -20.707 -10.986 1.00 83.31 96 GLU A CA 1
ATOM 759 C C . GLU A 1 96 ? -5.296 -19.237 -10.539 1.00 83.31 96 GLU A C 1
ATOM 761 O O . GLU A 1 96 ? -5.525 -18.939 -9.369 1.00 83.31 96 GLU A O 1
ATOM 766 N N . GLN A 1 97 ? -5.148 -18.294 -11.473 1.00 88.12 97 GLN A N 1
ATOM 767 C CA . GLN A 1 97 ? -5.252 -16.859 -11.193 1.00 88.12 97 GLN A CA 1
ATOM 768 C C . GLN A 1 97 ? -6.698 -16.464 -10.882 1.00 88.12 97 GLN A C 1
ATOM 770 O O . GLN A 1 97 ? -6.929 -15.643 -9.995 1.00 88.12 97 GLN A O 1
ATOM 775 N N . ALA A 1 98 ? -7.671 -17.075 -11.565 1.00 87.19 98 ALA A N 1
ATOM 776 C CA . ALA A 1 98 ? -9.088 -16.898 -11.263 1.00 87.19 98 ALA A CA 1
ATOM 777 C C . ALA A 1 98 ? -9.439 -17.437 -9.865 1.00 87.19 98 ALA A C 1
ATOM 779 O O . ALA A 1 98 ? -10.093 -16.735 -9.093 1.00 87.19 98 ALA A O 1
ATOM 780 N N . ALA A 1 99 ? -8.936 -18.623 -9.502 1.00 89.06 99 ALA A N 1
ATOM 781 C CA . ALA A 1 99 ? -9.084 -19.160 -8.147 1.00 89.06 99 ALA A CA 1
ATOM 782 C C . ALA A 1 99 ? -8.472 -18.215 -7.099 1.00 89.06 99 ALA A C 1
ATOM 784 O O . ALA A 1 99 ? -9.111 -17.898 -6.095 1.00 89.06 99 ALA A O 1
ATOM 785 N N . ARG A 1 100 ? -7.282 -17.664 -7.379 1.00 90.81 100 ARG A N 1
ATOM 786 C CA . ARG A 1 100 ? -6.632 -16.700 -6.485 1.00 90.81 100 ARG A CA 1
ATOM 787 C C . ARG A 1 100 ? -7.422 -15.399 -6.331 1.00 90.81 100 ARG A C 1
ATOM 789 O O . ARG A 1 100 ? -7.451 -14.843 -5.239 1.00 90.81 100 ARG A O 1
ATOM 796 N N . LEU A 1 101 ? -8.058 -14.894 -7.389 1.00 92.31 101 LEU A N 1
ATOM 797 C CA . LEU A 1 101 ? -8.934 -13.718 -7.287 1.00 92.31 101 LEU A CA 1
ATOM 798 C C . LEU A 1 101 ? -10.133 -13.980 -6.369 1.00 92.31 101 LEU A C 1
ATOM 800 O O . LEU A 1 101 ? -10.483 -13.103 -5.583 1.00 92.31 101 LEU A O 1
ATOM 804 N N . LEU A 1 102 ? -10.716 -15.177 -6.440 1.00 93.19 102 LEU A N 1
ATOM 805 C CA . LEU A 1 102 ? -11.861 -15.570 -5.617 1.00 93.19 102 LEU A CA 1
ATOM 806 C C . LEU A 1 102 ? -11.478 -15.660 -4.131 1.00 93.19 102 LEU A C 1
ATOM 808 O O . LEU A 1 102 ? -12.196 -15.146 -3.275 1.00 93.19 102 LEU A O 1
ATOM 812 N N . GLU A 1 103 ? -10.309 -16.225 -3.820 1.00 92.31 103 GLU A N 1
ATOM 813 C CA . GLU A 1 103 ? -9.760 -16.211 -2.457 1.00 92.31 103 GLU A CA 1
ATOM 814 C C . GLU A 1 103 ? -9.573 -14.781 -1.929 1.00 92.31 103 GLU A C 1
ATOM 816 O O . GLU A 1 103 ? -10.022 -14.466 -0.829 1.00 92.31 103 GLU A O 1
ATOM 821 N N . LEU A 1 104 ? -8.968 -13.894 -2.729 1.00 92.88 104 LEU A N 1
ATOM 822 C CA . LEU A 1 104 ? -8.745 -12.495 -2.341 1.00 92.88 104 LEU A CA 1
ATOM 823 C C . LEU A 1 104 ? -10.046 -11.719 -2.139 1.00 92.88 104 LEU A C 1
ATOM 825 O O . LEU A 1 104 ? -10.105 -10.828 -1.292 1.00 92.88 104 LEU A O 1
ATOM 829 N N . GLN A 1 105 ? -11.080 -12.047 -2.909 1.00 93.62 105 GLN A N 1
ATOM 830 C CA . GLN A 1 105 ? -12.405 -11.475 -2.724 1.00 93.62 105 GLN A CA 1
ATOM 831 C C . GLN A 1 105 ? -13.016 -11.928 -1.391 1.00 93.62 105 GLN A C 1
ATOM 833 O O . GLN A 1 105 ? -13.498 -11.093 -0.630 1.00 93.62 105 GLN A O 1
ATOM 838 N N . ARG A 1 106 ? -12.906 -13.216 -1.047 1.00 94.06 106 ARG A N 1
ATOM 839 C CA . ARG A 1 106 ? -13.377 -13.733 0.246 1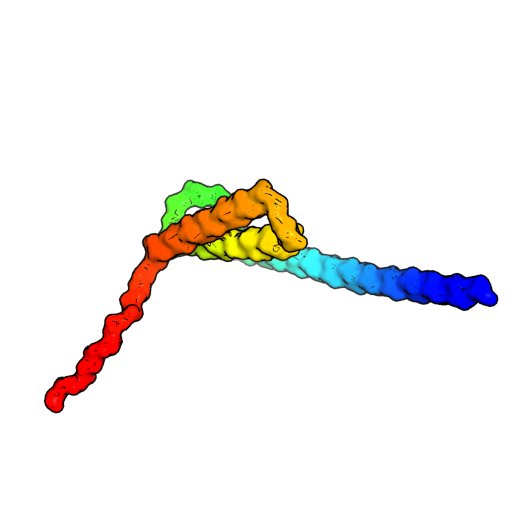.00 94.06 106 ARG A CA 1
ATOM 840 C C . ARG A 1 106 ? -12.625 -13.115 1.431 1.00 94.06 106 ARG A C 1
ATOM 842 O O . ARG A 1 106 ? -13.232 -12.803 2.456 1.00 94.06 106 ARG A O 1
ATOM 849 N N . GLU A 1 107 ? -11.312 -12.920 1.303 1.00 91.50 107 GLU A N 1
ATOM 850 C CA . GLU A 1 107 ? -10.497 -12.216 2.307 1.00 91.50 107 GLU A CA 1
ATOM 851 C C . GLU A 1 107 ? -10.959 -10.760 2.492 1.00 91.50 107 GLU A C 1
ATOM 853 O O . GLU A 1 107 ? -11.008 -10.262 3.619 1.00 91.50 107 GLU A O 1
ATOM 858 N N . TYR A 1 108 ? -11.324 -10.081 1.399 1.00 93.75 108 TYR A N 1
ATOM 859 C CA . TYR A 1 108 ? -11.877 -8.728 1.433 1.00 93.75 108 TYR A CA 1
ATOM 860 C C . TYR A 1 108 ? -13.226 -8.677 2.160 1.00 93.75 108 TYR A C 1
ATOM 862 O O . TYR A 1 108 ? -13.358 -7.909 3.111 1.00 93.75 108 TYR A O 1
ATOM 870 N N . GLU A 1 109 ? -14.169 -9.547 1.798 1.00 94.12 109 GLU A N 1
ATOM 871 C CA . GLU A 1 109 ? -15.493 -9.638 2.436 1.00 94.12 109 GLU A CA 1
ATOM 872 C C . GLU A 1 109 ? -15.383 -9.956 3.938 1.00 94.12 109 GLU A C 1
ATOM 874 O O . GLU A 1 109 ? -16.046 -9.339 4.771 1.00 94.12 109 GLU A O 1
ATOM 879 N N . THR A 1 110 ? -14.478 -10.865 4.314 1.00 91.44 110 THR A N 1
ATOM 880 C CA . THR A 1 110 ? -14.223 -11.196 5.728 1.00 91.44 110 THR A CA 1
ATOM 881 C C . THR A 1 110 ? -13.685 -9.986 6.499 1.00 91.44 110 THR A C 1
ATOM 883 O O . THR A 1 110 ? -14.061 -9.754 7.649 1.00 91.44 110 THR A O 1
ATOM 886 N N . ALA A 1 111 ? -12.806 -9.192 5.877 1.00 88.94 111 ALA A N 1
ATOM 887 C CA . ALA A 1 111 ? -12.279 -7.972 6.482 1.00 88.94 111 ALA A CA 1
ATOM 888 C C . ALA A 1 111 ? -13.345 -6.866 6.600 1.00 88.94 111 ALA A C 1
ATOM 890 O O . ALA A 1 111 ? -13.322 -6.122 7.582 1.00 88.94 111 ALA A O 1
ATOM 891 N N . GLU A 1 112 ? -14.280 -6.767 5.646 1.00 92.06 112 GLU A N 1
ATOM 892 C CA . GLU A 1 112 ? -15.442 -5.870 5.742 1.00 92.06 112 GLU A CA 1
ATOM 893 C C . GLU A 1 112 ? -16.344 -6.254 6.913 1.00 92.06 112 GLU A C 1
ATOM 895 O O . GLU A 1 112 ? -16.618 -5.409 7.762 1.00 92.06 112 GLU A O 1
ATOM 900 N N . GLN A 1 113 ? -16.717 -7.530 7.028 1.00 90.25 113 GLN A N 1
ATOM 901 C CA . GLN A 1 113 ? -17.558 -8.023 8.126 1.00 90.25 113 GLN A CA 1
ATOM 902 C C . GLN A 1 113 ? -16.895 -7.827 9.494 1.00 90.25 113 GLN A C 1
ATOM 904 O O . GLN A 1 113 ? -17.545 -7.425 10.462 1.00 90.25 113 GLN A O 1
ATOM 909 N N . ALA A 1 114 ? -15.584 -8.072 9.588 1.00 87.56 114 ALA A N 1
ATOM 910 C CA . ALA A 1 114 ? -14.828 -7.835 10.814 1.00 87.56 114 ALA A CA 1
ATOM 911 C C . ALA A 1 114 ? -14.819 -6.348 11.198 1.00 87.56 114 ALA A C 1
ATOM 913 O O . ALA A 1 114 ? -14.922 -6.015 12.379 1.00 87.56 114 ALA A O 1
ATOM 914 N N . LEU A 1 115 ? -14.713 -5.449 10.214 1.00 88.19 115 LEU A N 1
ATOM 915 C CA . LEU A 1 115 ? -14.808 -4.014 10.452 1.00 88.19 115 LEU A CA 1
ATOM 916 C C . LEU A 1 115 ? -16.223 -3.607 10.878 1.00 88.19 115 LEU A C 1
ATOM 918 O O . LEU A 1 115 ? -16.351 -2.830 11.816 1.00 88.19 115 LEU A O 1
ATOM 922 N N . GLU A 1 116 ? -17.258 -4.129 10.226 1.00 88.25 116 GLU A N 1
ATOM 923 C CA . GLU A 1 116 ? -18.665 -3.837 10.525 1.00 88.25 116 GLU A CA 1
ATOM 924 C C . GLU A 1 116 ? -19.072 -4.309 11.924 1.00 88.25 116 GLU A C 1
ATOM 926 O O . GLU A 1 116 ? -19.710 -3.564 12.658 1.00 88.25 116 GLU A O 1
ATOM 931 N N . THR A 1 117 ? -18.592 -5.480 12.350 1.00 87.00 117 THR A N 1
ATOM 932 C CA . THR A 1 117 ? -18.794 -5.997 13.716 1.00 87.00 117 THR A CA 1
ATOM 933 C C . THR A 1 117 ? -18.181 -5.079 14.780 1.00 87.00 117 THR A C 1
ATOM 935 O O . THR A 1 117 ? -18.667 -5.006 15.907 1.00 87.00 117 THR A O 1
ATOM 938 N N . LEU A 1 118 ? -17.083 -4.398 14.441 1.00 84.25 118 LEU A N 1
ATOM 939 C CA . LEU A 1 118 ? -16.369 -3.501 15.351 1.00 84.25 118 LEU A CA 1
ATOM 940 C C . LEU A 1 118 ? -16.866 -2.056 15.265 1.00 84.25 118 LEU A C 1
ATOM 942 O O . LEU A 1 118 ? -16.666 -1.292 16.212 1.00 84.25 118 LEU A O 1
ATOM 946 N N . LEU A 1 119 ? -17.462 -1.656 14.139 1.00 80.19 119 LEU A N 1
ATOM 947 C CA . LEU A 1 119 ? -18.058 -0.340 13.985 1.00 80.19 119 LEU A CA 1
ATOM 948 C C . LEU A 1 119 ? -19.272 -0.262 14.920 1.00 80.19 119 LEU A C 1
ATOM 950 O O . LEU A 1 119 ? -20.195 -1.062 14.786 1.00 80.19 119 LEU A O 1
ATOM 954 N N . PRO A 1 120 ? -19.316 0.704 15.855 1.00 64.12 120 PRO A N 1
ATOM 955 C CA . PRO A 1 120 ? -20.565 1.001 16.533 1.00 64.12 120 PRO A CA 1
ATOM 956 C C . PRO A 1 120 ? -21.532 1.442 15.440 1.00 64.12 120 PRO A C 1
ATOM 958 O O . PRO A 1 120 ? -21.240 2.412 14.743 1.00 64.12 120 PRO A O 1
ATOM 961 N N . THR A 1 121 ? -22.621 0.699 15.240 1.00 54.56 121 THR A N 1
ATOM 962 C CA . THR A 1 121 ? -23.687 1.036 14.292 1.00 54.56 121 THR A CA 1
ATOM 963 C C . THR A 1 121 ? -24.002 2.527 14.418 1.00 54.56 121 THR A C 1
ATOM 965 O O . THR A 1 121 ? -24.561 2.923 15.447 1.00 54.56 121 THR A O 1
ATOM 968 N N . PRO A 1 122 ? -23.660 3.390 13.441 1.00 51.47 122 PRO A N 1
ATOM 969 C CA . PRO A 1 122 ? -24.317 4.672 13.388 1.00 51.47 122 PRO A CA 1
ATOM 970 C C . PRO A 1 122 ? -25.754 4.334 13.011 1.00 51.47 122 PRO A C 1
ATOM 972 O O . PRO A 1 122 ? -26.031 3.915 11.888 1.00 51.47 122 PRO A O 1
ATOM 975 N N . THR A 1 123 ? -26.660 4.449 13.976 1.00 45.16 123 THR A N 1
ATOM 976 C CA . THR A 1 123 ? -28.085 4.615 13.717 1.00 45.16 123 THR A CA 1
ATOM 977 C C . THR A 1 123 ? -28.228 5.815 12.794 1.00 45.16 123 THR A C 1
ATOM 979 O O . THR A 1 123 ? -28.284 6.962 13.227 1.00 45.16 123 THR A O 1
ATOM 982 N N . LEU A 1 124 ? -28.195 5.559 11.496 1.00 51.31 124 LEU A N 1
ATOM 983 C CA . LEU A 1 124 ? -28.568 6.511 10.479 1.00 51.31 124 LEU A CA 1
ATOM 984 C C . LEU A 1 124 ? -29.895 5.986 9.972 1.00 51.31 124 LEU A C 1
ATOM 986 O O . LEU A 1 124 ? -29.902 5.029 9.204 1.00 51.31 124 LEU A O 1
ATOM 990 N N . THR A 1 125 ? -30.979 6.524 10.538 1.00 47.00 125 THR A N 1
ATOM 991 C CA . THR A 1 125 ? -32.277 6.847 9.915 1.00 47.00 125 THR A CA 1
ATOM 992 C C . THR A 1 125 ? -33.288 7.117 11.047 1.00 47.00 125 THR A C 1
ATOM 994 O O . THR A 1 125 ? -34.107 6.264 11.351 1.00 47.00 125 THR A O 1
ATOM 997 N N . ASP A 1 126 ? -33.239 8.307 11.659 1.00 40.25 126 ASP A N 1
ATOM 998 C CA . ASP A 1 126 ? -34.453 8.961 12.186 1.00 40.25 126 ASP A CA 1
ATOM 999 C C . ASP A 1 126 ? -34.779 10.148 11.261 1.00 40.25 126 ASP A C 1
ATOM 1001 O O . ASP A 1 126 ? -34.235 11.242 11.432 1.00 40.25 126 ASP A O 1
ATOM 1005 N N . PRO A 1 127 ? -35.604 9.945 10.220 1.00 51.59 127 PRO A N 1
ATOM 1006 C CA . PRO A 1 127 ? -36.302 10.998 9.518 1.00 51.59 127 PRO A CA 1
ATOM 1007 C C . PRO A 1 127 ? -37.792 10.912 9.877 1.00 51.59 127 PRO A C 1
ATOM 1009 O O . PRO A 1 127 ? -38.620 10.687 9.010 1.00 51.59 127 PRO A O 1
ATOM 1012 N N . GLU A 1 128 ? -38.146 11.055 11.151 1.00 44.44 128 GLU A N 1
ATOM 1013 C CA . GLU A 1 128 ? -39.533 11.314 11.565 1.00 44.44 128 GLU A CA 1
ATOM 1014 C C . GLU A 1 128 ? -39.516 12.560 12.449 1.00 44.44 128 GLU A C 1
ATOM 1016 O O . GLU A 1 128 ? -39.528 12.536 13.676 1.00 44.44 128 GLU A O 1
ATOM 1021 N N . GLU A 1 129 ? -39.313 13.680 11.759 1.00 50.25 129 GLU A N 1
ATOM 1022 C CA . GLU A 1 129 ? -40.256 14.793 11.784 1.00 50.25 129 GLU A CA 1
ATOM 1023 C C . GLU A 1 129 ? -40.996 14.993 13.119 1.00 50.25 129 GLU A C 1
ATOM 1025 O O . GLU A 1 129 ? -42.211 14.863 13.247 1.00 50.25 129 GLU A O 1
ATOM 1030 N N . THR A 1 130 ? -40.246 15.429 14.129 1.00 48.97 130 THR A N 1
ATOM 1031 C CA . THR A 1 130 ? -40.779 16.263 15.206 1.00 48.97 130 THR A CA 1
ATOM 1032 C C . THR A 1 130 ? -41.322 17.567 14.617 1.00 48.97 130 THR A C 1
ATOM 1034 O O . THR A 1 130 ? -40.627 18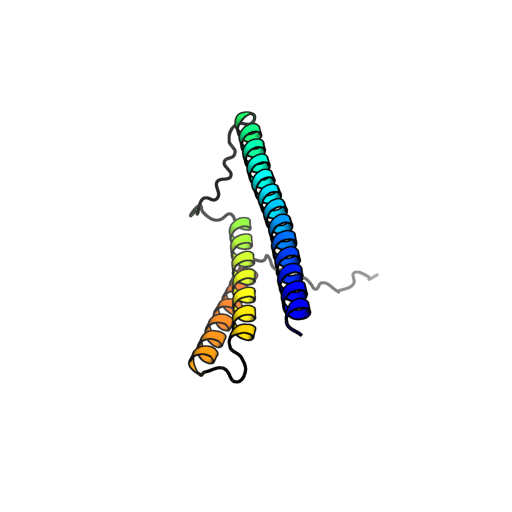.583 14.611 1.00 48.97 130 THR A O 1
ATOM 1037 N N . PHE A 1 131 ? -42.564 17.549 14.129 1.00 38.38 131 PHE A N 1
ATOM 1038 C CA . PHE A 1 131 ? -43.408 18.741 14.037 1.00 38.38 131 PHE A CA 1
ATOM 1039 C C . PHE A 1 131 ? -44.908 18.384 14.068 1.00 38.38 131 PHE A C 1
ATOM 1041 O O . PHE A 1 131 ? -45.606 18.363 13.060 1.00 38.38 131 PHE A O 1
ATOM 1048 N N . ARG A 1 132 ? -45.426 18.132 15.273 1.00 40.72 132 ARG A N 1
ATOM 1049 C CA . ARG A 1 132 ? -46.809 18.474 15.650 1.00 40.72 132 ARG A CA 1
ATOM 1050 C C . ARG A 1 132 ? -46.716 19.428 16.837 1.00 40.72 132 ARG A C 1
ATOM 1052 O O . ARG A 1 132 ? -45.960 19.140 17.767 1.00 40.72 132 ARG A O 1
ATOM 1059 N N . PRO A 1 133 ? -47.400 20.575 16.780 1.00 57.44 133 PRO A N 1
ATOM 1060 C CA . PRO A 1 133 ? -48.803 20.608 17.205 1.00 57.44 133 PRO A CA 1
ATOM 1061 C C . PRO A 1 133 ? -49.795 21.032 16.117 1.00 57.44 133 PRO A C 1
ATOM 1063 O O . PRO A 1 133 ? -49.455 21.908 15.294 1.00 57.44 133 PRO A O 1
#

Organism: NCBI:txid1194405

Radius of gyration: 26.76 Å; Cα contacts (8 Å, |Δi|>4): 34; chains: 1; bounding box: 78×42×72 Å

Secondary structure (DSSP, 8-state):
-HHHHHHHHHHHHHHHHHHHHHHHHHHHHHHHHHHHHHHHHHHHHHHS-----------S---HHHHHHHHHHHHHHHHHHHHHHHHHS-SSPPHHHHHHHHHHHHHHHHHHHHHHHHS--------------

Mean predicted aligned error: 17.0 Å

Solvent-accessible surface area (backbone atoms only — not comparable to full-atom values): 7902 Å² total; per-residue (Å²): 119,68,68,63,53,52,52,54,52,51,52,53,49,51,52,52,51,53,52,49,53,52,53,50,51,55,50,49,52,54,52,51,50,51,52,52,52,49,52,50,53,48,56,52,46,76,75,40,92,73,80,83,84,66,98,62,91,65,96,52,88,64,52,73,69,52,48,45,50,51,27,52,50,48,31,54,50,31,52,51,50,43,57,48,49,67,70,67,52,57,87,82,52,53,73,69,54,52,52,51,50,53,52,39,48,52,53,28,53,53,27,48,52,54,32,54,74,60,46,77,78,76,86,82,81,86,88,73,80,90,76,79,136

Foldseek 3Di:
DVVVVVVVVVVVVVVVVVVVVVVVVVVVVVVVVVVVVVVVVVVVCVVDPDPDPDPDPDPPPQDLVNLLVVLVVQLVVLVVVLVVLVVPQDPPGDPVSVVVNVVSVVSNVVSVVSNVVSDPDPPPDDPDDPDDD

Sequence (133 aa):
MQHARLRKRSHARLRFESRNARLRREQQVRLAERLARAQRAESIRDVAPQSAVTPARTDKPATPDDALKKARIALAMSRAQLNKSLKAFGHPPVAEQAARLLELQREYETAEQALETLLPTPTLTDPEETFRP

pLDDT: mean 78.72, std 17.91, range [37.75, 95.88]